Protein AF-A0A1E3VNH6-F1 (afdb_monomer)

pLDDT: mean 95.61, std 7.17, range [58.69, 98.88]

Sequence (68 aa):
MSDVEELKTKIKKLSSRAVTQKMNLHDLAEDLPIDWTNIMSVAQQTYDAYEALEAARKELKEQEALAS

Nearest PDB structures (foldseek):
  2js5-assembly1_B  TM=9.307E-01  e=3.703E-04  Methylococcus capsulatus
  3csx-assembly2_B  TM=9.550E-01  e=2.427E-03  unclassified
  4nkg-assembly2_D  TM=8.102E-01  e=4.630E-01  Homo sapiens
  2fic-assembly3_B  TM=9.251E-01  e=1.306E+00  Homo sapiens
  4bne-assembly1_B  TM=8.712E-01  e=1.394E+00  Gallus gallus

Organism: NCBI:txid1774970

InterPro domains:
  IPR007774 Putative nitrogen fixation protein [PF05082] (2-64)
  IPR007774 Putative nitrogen fixation protein [PIRSF037676] (1-65)
  IPR029012 Helix hairpin bin domain superfamily [G3DSA:1.10.287.660] (1-66)

Structure (mmCIF, N/CA/C/O backbone):
data_AF-A0A1E3VNH6-F1
#
_entry.id   AF-A0A1E3VNH6-F1
#
loop_
_atom_site.group_PDB
_atom_site.id
_atom_site.type_symbol
_atom_site.label_atom_id
_atom_site.label_alt_id
_atom_site.label_comp_id
_atom_site.label_asym_id
_atom_site.label_entity_id
_atom_site.label_seq_id
_atom_site.pdbx_PDB_ins_code
_atom_site.Cartn_x
_atom_site.Cartn_y
_atom_site.Cartn_z
_atom_site.occupancy
_atom_site.B_iso_or_equiv
_atom_site.auth_seq_id
_atom_site.auth_comp_id
_atom_site.auth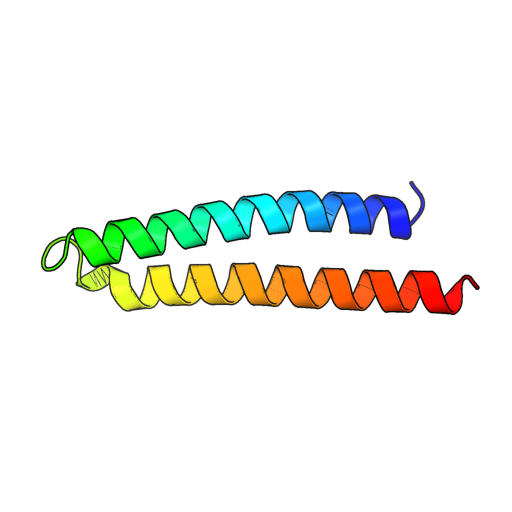_asym_id
_atom_site.auth_atom_id
_atom_site.pdbx_PDB_model_num
ATOM 1 N N . MET A 1 1 ? -4.490 -7.739 23.527 1.00 58.69 1 MET A N 1
ATOM 2 C CA . MET A 1 1 ? -4.895 -6.316 23.639 1.00 58.69 1 MET A CA 1
ATOM 3 C C . MET A 1 1 ? -6.401 -6.289 23.377 1.00 58.69 1 MET A C 1
ATOM 5 O O . MET A 1 1 ? -6.956 -7.373 23.262 1.00 58.69 1 MET A O 1
ATOM 9 N N . SER A 1 2 ? -7.110 -5.155 23.381 1.00 82.19 2 SER A N 1
ATOM 10 C CA . SER A 1 2 ? -8.480 -5.195 22.837 1.00 82.19 2 SER A CA 1
ATOM 11 C C . SER A 1 2 ? -8.407 -5.346 21.316 1.00 82.19 2 SER A C 1
ATOM 13 O O . SER A 1 2 ? -7.463 -4.837 20.704 1.00 82.19 2 SER A O 1
ATOM 15 N N . ASP A 1 3 ? -9.397 -6.001 20.712 1.00 86.88 3 ASP A N 1
ATOM 16 C CA . ASP A 1 3 ? -9.473 -6.210 19.257 1.00 86.88 3 ASP A CA 1
ATOM 17 C C . ASP A 1 3 ? -9.335 -4.884 18.479 1.00 86.88 3 ASP A C 1
ATOM 19 O O . ASP A 1 3 ? -8.637 -4.803 17.469 1.00 86.88 3 ASP A O 1
ATOM 23 N N . VAL A 1 4 ? -9.883 -3.796 19.031 1.00 92.25 4 VAL A N 1
ATOM 24 C CA . VAL A 1 4 ? -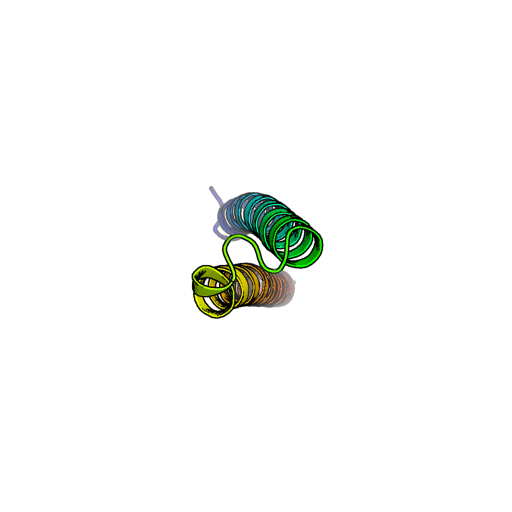9.762 -2.425 18.507 1.00 92.25 4 VAL A CA 1
ATOM 25 C C . VAL A 1 4 ? -8.311 -1.917 18.489 1.00 92.25 4 VAL A C 1
ATOM 27 O O . VAL A 1 4 ? -7.880 -1.302 17.511 1.00 92.25 4 VAL A O 1
ATOM 30 N N . GLU A 1 5 ? -7.524 -2.157 19.540 1.00 92.31 5 GLU A N 1
ATOM 31 C CA . GLU A 1 5 ? -6.123 -1.708 19.597 1.00 92.31 5 GLU A CA 1
ATOM 32 C C . GLU A 1 5 ? -5.215 -2.530 18.666 1.00 92.31 5 GLU A C 1
ATOM 34 O O . GLU A 1 5 ? -4.284 -1.997 18.044 1.00 92.31 5 GLU A O 1
ATOM 39 N N . GLU A 1 6 ? -5.519 -3.817 18.494 1.00 94.44 6 GLU A N 1
ATOM 40 C CA . GLU A 1 6 ? -4.857 -4.674 17.504 1.00 94.44 6 GLU A CA 1
ATOM 41 C C . GLU A 1 6 ? -5.172 -4.201 16.078 1.00 94.44 6 GLU A C 1
ATOM 43 O O . GLU A 1 6 ? -4.264 -4.067 15.246 1.00 94.44 6 GLU A O 1
ATOM 48 N N . LEU A 1 7 ? -6.426 -3.822 15.819 1.00 95.62 7 LEU A N 1
ATOM 49 C CA . LEU A 1 7 ? -6.868 -3.290 14.534 1.00 95.62 7 LEU A CA 1
ATOM 50 C C . LEU A 1 7 ? -6.241 -1.924 14.214 1.00 95.62 7 LEU A C 1
ATOM 52 O O . LEU A 1 7 ? -5.738 -1.721 13.106 1.00 95.62 7 LEU A O 1
ATOM 56 N N . LYS A 1 8 ? -6.141 -1.009 15.186 1.00 95.88 8 LYS A N 1
ATOM 57 C CA . LYS A 1 8 ? -5.401 0.261 15.027 1.00 95.88 8 LYS A CA 1
ATOM 58 C C . LYS A 1 8 ? -3.926 0.026 14.702 1.00 95.88 8 LYS A C 1
ATOM 60 O O . LYS A 1 8 ? -3.355 0.710 13.848 1.00 95.88 8 LYS A O 1
ATOM 65 N N . THR A 1 9 ? -3.300 -0.962 15.340 1.00 97.50 9 THR A N 1
ATOM 66 C CA . THR A 1 9 ? -1.909 -1.343 15.053 1.00 97.50 9 THR A CA 1
ATOM 67 C C . THR A 1 9 ? -1.764 -1.902 13.636 1.00 97.50 9 THR A C 1
ATOM 69 O O . THR A 1 9 ? -0.831 -1.532 12.916 1.00 97.50 9 THR A O 1
ATOM 72 N N . LYS A 1 10 ? -2.707 -2.742 13.191 1.00 97.06 10 LYS A N 1
ATOM 73 C CA . LYS A 1 10 ? -2.777 -3.250 11.813 1.00 97.06 10 LYS A CA 1
ATOM 74 C C . LYS A 1 10 ? -2.933 -2.111 10.802 1.00 97.06 10 LYS A C 1
ATOM 76 O O . LYS A 1 10 ? -2.181 -2.071 9.832 1.00 97.06 10 LYS A O 1
ATOM 81 N N . ILE A 1 11 ? -3.814 -1.142 11.055 1.00 98.38 11 ILE A N 1
ATOM 82 C CA . ILE A 1 11 ? -4.012 0.033 10.187 1.00 98.38 11 ILE A CA 1
ATOM 83 C C . ILE A 1 11 ? -2.727 0.851 10.045 1.00 98.38 11 ILE A 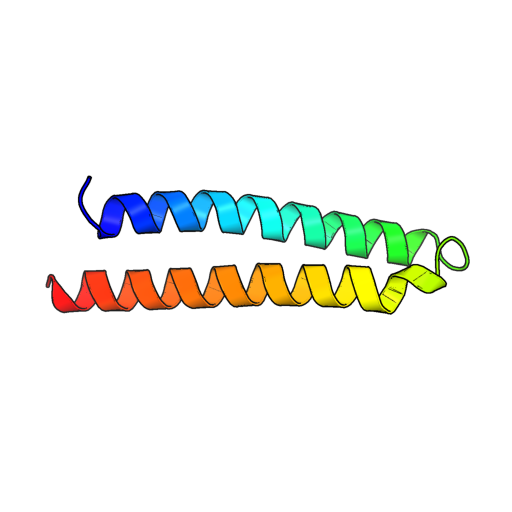C 1
ATOM 85 O O . ILE A 1 11 ? -2.391 1.252 8.933 1.00 98.38 11 ILE A O 1
ATOM 89 N N . LYS A 1 12 ? -1.961 1.063 11.124 1.00 98.38 12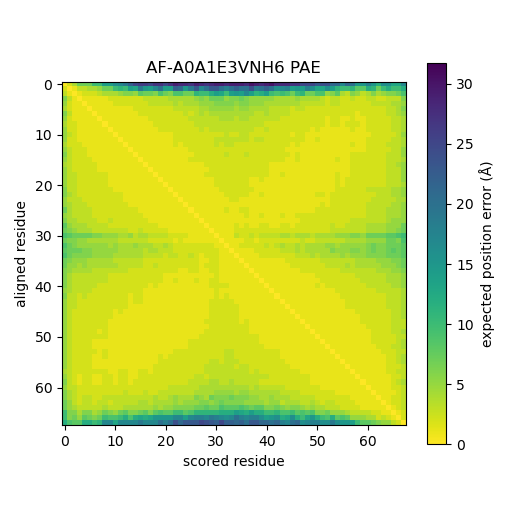 LYS A N 1
ATOM 90 C CA . LYS A 1 12 ? -0.662 1.761 11.037 1.00 98.38 12 LYS A CA 1
ATOM 91 C C . LYS A 1 12 ? 0.311 1.034 10.104 1.00 98.38 12 LYS A C 1
ATOM 93 O O . LYS A 1 12 ? 0.929 1.670 9.251 1.00 98.38 12 LYS A O 1
ATOM 98 N N . LYS A 1 13 ? 0.408 -0.295 10.220 1.00 98.31 13 LYS A N 1
ATOM 99 C CA . LYS A 1 13 ? 1.249 -1.122 9.335 1.00 98.31 13 LYS A CA 1
ATOM 100 C C . LYS A 1 13 ? 0.783 -1.046 7.878 1.00 98.31 13 LYS A C 1
ATOM 102 O O . LYS A 1 13 ? 1.602 -0.833 6.988 1.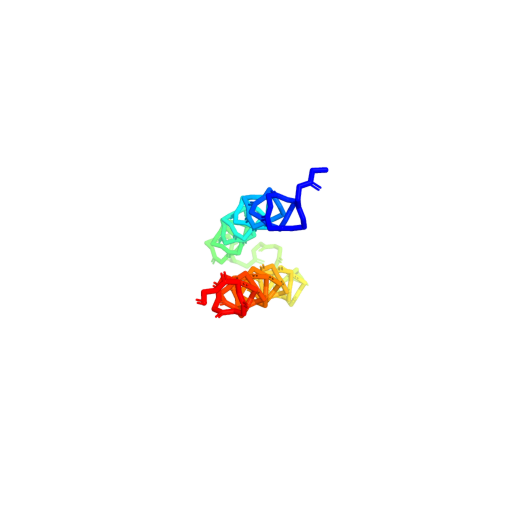00 98.31 13 LYS A O 1
ATOM 107 N N . LEU A 1 14 ? -0.523 -1.165 7.639 1.00 98.50 14 LEU A N 1
ATOM 108 C CA . LEU A 1 14 ? -1.113 -1.062 6.300 1.00 98.50 14 LEU A CA 1
ATOM 109 C C . LEU A 1 14 ? -0.905 0.328 5.689 1.00 98.50 14 LEU A C 1
ATOM 111 O O . LEU A 1 14 ? -0.570 0.429 4.515 1.00 98.50 14 LEU A O 1
ATOM 115 N N . SER A 1 15 ? -1.004 1.393 6.487 1.00 98.44 15 SER A N 1
ATOM 116 C CA . SER A 1 15 ? -0.748 2.762 6.034 1.00 98.44 15 SER A CA 1
ATOM 117 C C . SER A 1 15 ? 0.697 2.952 5.587 1.00 98.44 15 SER A C 1
ATOM 11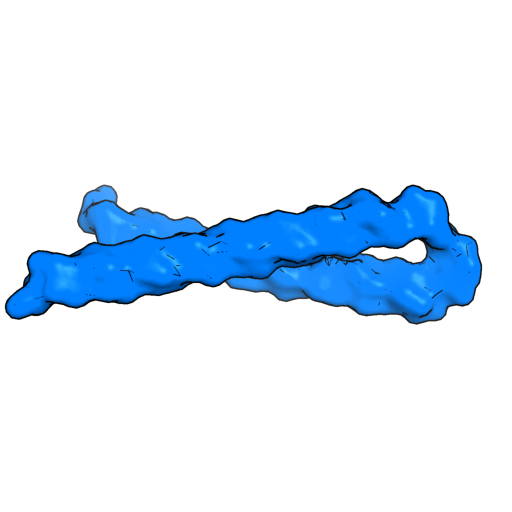9 O O . SER A 1 15 ? 0.931 3.558 4.545 1.00 98.44 15 SER A O 1
ATOM 121 N N . SER A 1 16 ? 1.665 2.416 6.339 1.00 98.56 16 SER A N 1
ATOM 122 C CA . SER A 1 16 ? 3.072 2.442 5.925 1.00 98.56 16 SER A CA 1
ATOM 123 C C . SER A 1 16 ? 3.276 1.678 4.618 1.00 98.56 16 SER A C 1
ATOM 125 O O . SER A 1 16 ? 3.937 2.187 3.718 1.00 98.56 16 SER A O 1
ATOM 127 N N . ARG A 1 17 ? 2.674 0.487 4.485 1.00 98.50 17 ARG A N 1
ATOM 128 C CA . ARG A 1 17 ? 2.750 -0.318 3.258 1.00 98.50 17 ARG A CA 1
ATOM 129 C C . ARG A 1 17 ? 2.158 0.418 2.056 1.00 98.50 17 ARG A C 1
ATOM 131 O O . ARG A 1 17 ? 2.784 0.423 1.003 1.00 98.50 17 ARG A O 1
ATOM 138 N N . ALA A 1 18 ? 0.991 1.044 2.205 1.00 98.69 18 ALA A N 1
ATOM 139 C CA . ALA A 1 18 ? 0.342 1.793 1.131 1.00 98.69 18 ALA A CA 1
ATOM 140 C C . ALA A 1 18 ? 1.213 2.962 0.647 1.00 98.69 18 ALA A C 1
ATOM 142 O O . ALA A 1 18 ? 1.379 3.140 -0.555 1.00 98.69 18 ALA A O 1
ATOM 143 N N . VAL A 1 19 ? 1.846 3.704 1.566 1.00 98.56 19 VAL A N 1
ATOM 144 C CA . VAL A 1 19 ? 2.789 4.777 1.204 1.00 98.56 19 VAL A CA 1
ATOM 145 C C . VAL A 1 19 ? 3.999 4.227 0.452 1.00 98.56 19 VAL A C 1
ATOM 147 O O . VAL A 1 19 ? 4.370 4.800 -0.567 1.00 98.56 19 VAL A O 1
ATOM 150 N N . THR A 1 20 ? 4.587 3.115 0.903 1.00 98.69 20 THR A N 1
ATOM 151 C CA . THR A 1 20 ? 5.705 2.475 0.193 1.00 98.69 20 THR A CA 1
ATOM 152 C C . THR A 1 20 ? 5.311 2.071 -1.224 1.00 98.69 20 THR A C 1
ATOM 154 O O . THR A 1 20 ? 6.016 2.418 -2.163 1.00 98.69 20 THR A O 1
ATOM 157 N N . GLN A 1 21 ? 4.170 1.399 -1.404 1.00 98.69 21 GLN A N 1
ATOM 158 C CA . GLN A 1 21 ? 3.738 0.982 -2.742 1.00 98.69 21 GLN A CA 1
ATOM 159 C C . GLN A 1 21 ? 3.391 2.175 -3.637 1.00 98.69 21 GLN A C 1
ATOM 161 O O . GLN A 1 21 ? 3.724 2.168 -4.817 1.00 98.69 21 GLN A O 1
ATOM 166 N N . LYS A 1 22 ? 2.834 3.251 -3.066 1.00 98.62 22 LYS A N 1
ATOM 167 C CA . LYS A 1 22 ? 2.630 4.514 -3.785 1.00 98.62 22 LYS A CA 1
ATOM 168 C C . LYS A 1 22 ? 3.941 5.073 -4.344 1.00 98.62 22 LYS A C 1
ATOM 170 O O . LYS A 1 22 ? 3.945 5.551 -5.472 1.00 98.62 22 LYS A O 1
ATOM 175 N N . MET A 1 23 ? 5.021 5.041 -3.560 1.00 98.75 23 MET A N 1
ATOM 176 C CA . MET A 1 23 ? 6.331 5.515 -4.023 1.00 98.75 23 MET A CA 1
ATOM 177 C C . MET A 1 23 ? 6.926 4.577 -5.070 1.00 98.75 23 MET A C 1
ATOM 179 O O . MET A 1 23 ? 7.333 5.048 -6.118 1.00 98.75 23 MET A O 1
ATOM 183 N N . ASN A 1 24 ? 6.839 3.259 -4.876 1.00 98.50 24 ASN A N 1
ATOM 184 C CA . ASN A 1 24 ? 7.284 2.299 -5.891 1.00 98.50 24 ASN A CA 1
ATOM 185 C C . ASN A 1 24 ? 6.583 2.511 -7.245 1.00 98.50 24 ASN A C 1
ATOM 187 O O . ASN A 1 24 ? 7.217 2.427 -8.291 1.00 98.50 24 ASN A O 1
ATOM 191 N N . LEU A 1 25 ? 5.269 2.770 -7.234 1.00 98.69 25 LEU A N 1
ATOM 192 C CA . LEU A 1 25 ? 4.507 3.037 -8.454 1.00 98.69 25 LEU A CA 1
ATOM 193 C C . LEU A 1 25 ? 4.882 4.380 -9.092 1.00 98.69 25 LEU A C 1
ATOM 195 O O . LEU A 1 25 ? 4.929 4.468 -10.315 1.00 98.69 25 LEU A O 1
ATOM 199 N N . HIS A 1 26 ? 5.126 5.406 -8.273 1.00 98.69 26 HIS A N 1
ATOM 200 C CA . HIS A 1 26 ? 5.613 6.706 -8.729 1.00 98.69 26 HIS A CA 1
ATOM 201 C C . HIS A 1 26 ? 6.959 6.562 -9.443 1.00 98.69 26 HIS A C 1
ATOM 203 O O . HIS A 1 26 ? 7.068 6.941 -10.604 1.00 98.69 26 HIS A O 1
ATOM 209 N N . ASP A 1 27 ? 7.932 5.939 -8.783 1.00 98.31 27 ASP A N 1
ATOM 210 C CA . ASP A 1 27 ? 9.292 5.791 -9.301 1.00 98.31 27 ASP A CA 1
ATOM 211 C C . ASP A 1 27 ? 9.294 4.947 -10.587 1.00 98.31 27 ASP A C 1
ATOM 213 O O . ASP A 1 27 ? 9.889 5.335 -11.589 1.00 98.31 27 ASP A O 1
ATOM 217 N N . LEU A 1 28 ? 8.512 3.857 -10.625 1.00 98.31 28 LEU A N 1
ATOM 218 C CA . LEU A 1 28 ? 8.338 3.059 -11.843 1.00 98.31 28 LEU A CA 1
ATOM 219 C C . LEU A 1 28 ? 7.780 3.882 -13.013 1.00 98.31 28 LEU A C 1
ATOM 221 O O . LEU A 1 28 ? 8.165 3.658 -14.157 1.00 98.31 28 LEU A O 1
ATOM 225 N N . ALA A 1 29 ? 6.835 4.787 -12.750 1.00 98.19 29 ALA A N 1
ATOM 226 C CA . ALA A 1 29 ? 6.229 5.611 -13.790 1.00 98.19 29 ALA A CA 1
ATOM 227 C C . ALA A 1 29 ? 7.193 6.683 -14.322 1.00 98.19 29 ALA A C 1
ATOM 229 O O . ALA A 1 29 ? 7.126 7.004 -15.510 1.00 98.19 29 ALA A O 1
ATOM 230 N N . GLU A 1 30 ? 8.077 7.217 -13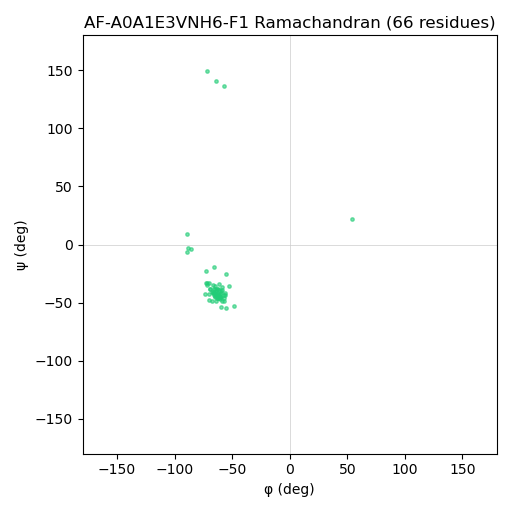.473 1.00 98.38 30 GLU A N 1
ATOM 231 C CA . GLU A 1 30 ? 9.112 8.179 -13.875 1.00 98.38 30 GLU A CA 1
ATOM 232 C C . GLU A 1 30 ? 10.213 7.535 -14.731 1.00 98.38 30 GLU A C 1
ATOM 234 O O . GLU A 1 30 ? 10.710 8.174 -15.659 1.00 98.38 30 GLU A O 1
ATOM 239 N N . ASP A 1 31 ? 10.542 6.266 -14.476 1.00 96.69 31 ASP A N 1
ATOM 240 C CA . ASP A 1 31 ? 11.660 5.565 -15.123 1.00 96.69 31 ASP A CA 1
ATOM 241 C C . ASP A 1 31 ? 11.319 4.920 -16.482 1.00 96.69 31 ASP A C 1
ATOM 243 O O . ASP A 1 31 ? 12.202 4.394 -17.170 1.00 96.69 31 ASP A O 1
ATOM 247 N N . LEU A 1 32 ? 10.060 4.962 -16.933 1.00 96.75 32 LEU A N 1
ATOM 248 C CA . LEU A 1 32 ? 9.668 4.352 -18.209 1.00 96.75 32 LEU A CA 1
ATOM 249 C C . LEU A 1 32 ? 10.484 4.912 -19.401 1.00 96.75 32 LEU A C 1
ATOM 251 O O . LEU A 1 32 ? 10.655 6.125 -19.529 1.00 96.75 32 LEU A O 1
ATOM 255 N N . PRO A 1 33 ? 10.953 4.050 -20.334 1.00 97.31 33 PRO A N 1
ATOM 256 C CA . PRO A 1 33 ? 10.554 2.652 -20.533 1.00 97.31 33 PRO A CA 1
ATOM 257 C C . PRO A 1 33 ? 11.357 1.617 -19.723 1.00 97.31 33 PRO A C 1
ATOM 259 O O . PRO A 1 33 ? 11.213 0.421 -19.981 1.00 97.31 33 PRO A O 1
ATOM 262 N N . ILE A 1 34 ? 12.216 2.022 -18.786 1.00 97.88 34 ILE A N 1
ATOM 263 C CA . ILE A 1 34 ? 12.938 1.084 -17.914 1.00 97.88 34 ILE A CA 1
ATOM 264 C C . ILE A 1 34 ? 11.912 0.336 -17.045 1.00 97.88 34 ILE A C 1
ATOM 266 O O . ILE A 1 34 ? 10.898 0.898 -16.646 1.00 97.88 34 ILE A O 1
ATOM 270 N N . ASP A 1 35 ? 12.125 -0.966 -16.831 1.00 95.94 35 ASP A N 1
ATOM 271 C CA . ASP A 1 35 ? 11.268 -1.835 -16.007 1.00 95.94 35 ASP A CA 1
ATOM 272 C C . ASP A 1 35 ? 9.768 -1.870 -16.368 1.00 95.94 35 ASP A C 1
ATOM 274 O O . ASP A 1 35 ? 8.936 -2.315 -15.575 1.00 95.94 35 ASP A O 1
ATOM 278 N N . TRP A 1 36 ? 9.399 -1.516 -17.605 1.00 98.12 36 TRP A N 1
ATOM 279 C CA . TRP A 1 36 ? 8.002 -1.510 -18.068 1.00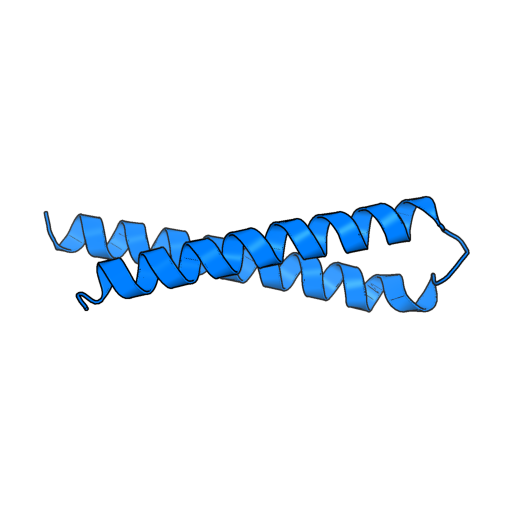 98.12 36 TRP A CA 1
ATOM 280 C C . TRP A 1 36 ? 7.271 -2.856 -17.889 1.00 98.12 36 TRP A C 1
ATOM 282 O O . TRP A 1 36 ? 6.048 -2.901 -17.753 1.00 98.12 36 TRP A O 1
ATOM 292 N N . THR A 1 37 ? 8.000 -3.972 -17.851 1.00 98.12 37 THR A N 1
ATOM 293 C CA . THR A 1 37 ? 7.436 -5.311 -17.616 1.00 98.12 37 THR A CA 1
ATOM 294 C C . THR A 1 37 ? 6.846 -5.473 -16.211 1.00 98.12 37 THR A C 1
ATOM 296 O O . THR A 1 37 ? 6.000 -6.342 -16.001 1.00 98.12 37 THR A O 1
ATOM 299 N N . ASN A 1 38 ? 7.234 -4.618 -15.259 1.00 98.19 38 ASN A N 1
ATOM 300 C CA . ASN A 1 38 ? 6.752 -4.638 -13.880 1.00 98.19 38 ASN A CA 1
ATOM 301 C C . ASN A 1 38 ? 5.487 -3.797 -13.654 1.00 98.19 38 ASN A C 1
ATOM 303 O O . ASN A 1 38 ? 4.914 -3.886 -12.566 1.00 98.19 38 ASN A O 1
ATOM 307 N N . ILE A 1 39 ? 5.009 -3.038 -14.654 1.00 98.44 39 ILE A N 1
ATOM 308 C CA . ILE A 1 39 ? 3.851 -2.124 -14.533 1.00 98.44 39 ILE A CA 1
ATOM 309 C C . ILE A 1 39 ? 2.658 -2.813 -13.875 1.00 98.44 39 ILE A C 1
ATOM 311 O O . ILE A 1 39 ? 2.144 -2.329 -12.869 1.00 98.44 39 ILE A O 1
ATOM 315 N N . MET A 1 40 ? 2.240 -3.967 -14.401 1.00 98.62 40 MET A N 1
ATOM 316 C CA . MET A 1 40 ? 1.066 -4.665 -13.871 1.00 98.62 40 MET A CA 1
ATOM 317 C C . MET A 1 40 ? 1.275 -5.134 -12.429 1.00 98.62 40 MET A C 1
ATOM 319 O O . MET A 1 40 ? 0.368 -5.025 -11.609 1.00 98.62 40 MET A O 1
ATOM 323 N N . SER A 1 41 ? 2.473 -5.623 -12.105 1.00 98.56 41 SER A N 1
ATOM 324 C CA . SER A 1 41 ? 2.788 -6.132 -10.770 1.00 98.56 41 SER A CA 1
ATOM 325 C C . SER A 1 41 ? 2.796 -5.016 -9.725 1.00 98.56 41 SER A C 1
ATOM 327 O O . SER A 1 41 ? 2.155 -5.141 -8.682 1.00 98.56 41 SER A O 1
ATOM 329 N N . VAL A 1 42 ? 3.479 -3.903 -10.003 1.00 98.62 42 VAL A N 1
ATOM 330 C CA . VAL A 1 42 ? 3.582 -2.774 -9.064 1.00 98.62 42 VAL A CA 1
ATOM 331 C C . VAL A 1 42 ? 2.238 -2.060 -8.916 1.00 98.62 42 VAL A C 1
ATOM 333 O O . VAL A 1 42 ? 1.846 -1.713 -7.799 1.00 98.62 42 VAL A O 1
ATOM 336 N N . ALA A 1 43 ? 1.481 -1.912 -10.006 1.00 98.75 43 ALA A N 1
ATOM 337 C CA . ALA A 1 43 ? 0.124 -1.378 -9.952 1.00 98.75 43 ALA A CA 1
ATOM 338 C C . ALA A 1 43 ? -0.794 -2.249 -9.079 1.00 98.75 43 ALA A C 1
ATOM 340 O O . ALA A 1 43 ? -1.464 -1.717 -8.192 1.00 98.75 43 ALA A O 1
ATOM 341 N N . GLN A 1 44 ? -0.776 -3.575 -9.263 1.00 98.81 44 GLN A N 1
ATOM 342 C CA . GLN A 1 44 ? -1.589 -4.490 -8.457 1.00 98.81 44 GLN A CA 1
ATOM 343 C C . GLN A 1 44 ? -1.197 -4.437 -6.976 1.00 98.81 44 GLN A C 1
ATOM 345 O O . GLN A 1 44 ? -2.056 -4.281 -6.116 1.00 98.81 44 GLN A O 1
ATOM 350 N N . GLN A 1 45 ? 0.101 -4.469 -6.662 1.00 98.75 45 GLN A N 1
ATOM 351 C CA . GLN A 1 45 ? 0.574 -4.375 -5.276 1.00 98.75 45 GLN A CA 1
ATOM 352 C C . GLN A 1 45 ? 0.175 -3.060 -4.597 1.00 98.75 45 GLN A C 1
ATOM 354 O O . GLN A 1 45 ? -0.073 -3.036 -3.388 1.00 98.75 45 GLN A O 1
ATOM 359 N N . THR A 1 46 ? 0.119 -1.971 -5.366 1.00 98.88 46 THR A N 1
ATOM 360 C CA . THR A 1 46 ? -0.338 -0.666 -4.884 1.00 98.88 46 THR A CA 1
ATOM 361 C C . THR A 1 46 ? -1.834 -0.686 -4.612 1.00 98.88 46 THR A C 1
ATOM 363 O O . THR A 1 46 ? -2.250 -0.284 -3.525 1.00 98.88 46 THR A O 1
ATOM 366 N N . TYR A 1 47 ? -2.626 -1.206 -5.551 1.00 98.81 47 TYR A N 1
ATOM 367 C CA . TYR A 1 47 ? -4.066 -1.384 -5.383 1.00 98.81 47 TYR A CA 1
ATOM 368 C C . TYR A 1 47 ? -4.386 -2.209 -4.130 1.00 98.81 47 TYR A C 1
ATOM 370 O O . TYR A 1 47 ? -5.060 -1.708 -3.232 1.00 98.81 47 TYR A O 1
ATOM 378 N N . ASP A 1 48 ? -3.808 -3.406 -4.007 1.00 98.81 48 ASP A N 1
ATOM 379 C CA . ASP A 1 48 ? -4.049 -4.322 -2.885 1.00 98.81 48 ASP A CA 1
ATOM 380 C C . ASP A 1 48 ? -3.688 -3.683 -1.533 1.00 98.81 48 ASP A C 1
ATOM 382 O O . ASP A 1 48 ? -4.338 -3.917 -0.512 1.00 98.81 48 ASP A O 1
ATOM 386 N N . ALA A 1 49 ? -2.628 -2.865 -1.496 1.00 98.81 49 ALA A N 1
ATOM 387 C CA . ALA A 1 49 ? -2.212 -2.183 -0.276 1.00 98.81 49 ALA A CA 1
ATOM 388 C C . ALA A 1 49 ? -3.231 -1.126 0.178 1.00 98.81 49 ALA A C 1
ATOM 390 O O . ALA A 1 49 ? -3.495 -1.014 1.380 1.00 98.81 49 ALA A O 1
ATOM 391 N N . TYR A 1 50 ? -3.799 -0.365 -0.760 1.00 98.81 50 TYR A N 1
ATOM 392 C CA . TYR A 1 50 ? -4.837 0.620 -0.461 1.00 98.81 50 TYR A CA 1
ATOM 393 C C . TYR A 1 50 ? -6.181 -0.040 -0.147 1.00 98.81 50 TYR A C 1
ATOM 395 O O . TYR A 1 50 ? -6.802 0.338 0.845 1.00 98.81 50 TYR A O 1
ATOM 403 N N . GLU A 1 51 ? -6.583 -1.068 -0.896 1.00 98.81 51 GLU A N 1
ATOM 404 C CA . GLU A 1 51 ? -7.804 -1.838 -0.628 1.00 98.81 51 GLU A CA 1
ATOM 405 C C . GLU A 1 51 ? -7.782 -2.428 0.791 1.00 98.81 51 GLU A C 1
ATOM 407 O O . GLU A 1 51 ? -8.714 -2.230 1.575 1.00 98.81 51 GLU A O 1
ATOM 412 N N . ALA A 1 52 ? -6.677 -3.073 1.182 1.00 98.56 52 ALA A N 1
ATOM 413 C CA . ALA A 1 52 ? -6.529 -3.627 2.525 1.00 98.56 52 ALA A CA 1
ATOM 414 C C . ALA A 1 52 ? -6.574 -2.546 3.620 1.00 98.56 52 ALA A C 1
ATOM 416 O O . ALA A 1 52 ? -7.139 -2.769 4.696 1.00 98.56 52 ALA A O 1
ATOM 417 N N . LEU A 1 53 ? -5.975 -1.375 3.370 1.00 98.75 53 LEU A N 1
ATOM 418 C CA . LEU A 1 53 ? -6.014 -0.242 4.296 1.00 98.75 53 LEU A CA 1
ATOM 419 C C . LEU A 1 53 ? -7.440 0.297 4.472 1.00 98.75 53 LEU A C 1
ATOM 421 O O . LEU A 1 53 ? -7.847 0.580 5.602 1.00 98.75 53 LEU A O 1
ATOM 425 N N . GLU A 1 54 ?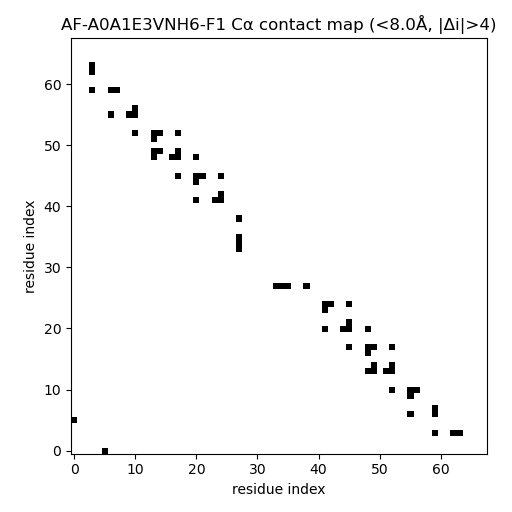 -8.194 0.445 3.385 1.00 98.62 54 GLU A N 1
ATOM 426 C CA . GLU A 1 54 ? -9.585 0.904 3.423 1.00 98.62 54 GLU A CA 1
ATOM 427 C C . GLU A 1 54 ? -10.494 -0.093 4.137 1.00 98.62 54 GLU A C 1
ATOM 429 O O . GLU A 1 54 ? -11.251 0.306 5.026 1.00 98.62 54 GLU A O 1
ATOM 434 N N . ALA A 1 55 ? -10.360 -1.385 3.832 1.00 98.38 55 ALA A N 1
ATOM 435 C CA . ALA A 1 55 ? -11.106 -2.444 4.503 1.00 98.38 55 ALA A CA 1
ATOM 436 C C . ALA A 1 55 ? -10.876 -2.424 6.024 1.00 98.38 55 ALA A C 1
ATOM 438 O O . ALA A 1 55 ? -11.835 -2.427 6.793 1.00 98.38 55 ALA A O 1
ATOM 439 N N . ALA A 1 56 ? -9.620 -2.304 6.470 1.00 98.00 56 ALA A N 1
ATOM 440 C CA . ALA A 1 56 ? -9.299 -2.244 7.897 1.00 98.00 56 ALA A CA 1
ATOM 441 C C . ALA A 1 56 ? -9.843 -0.974 8.580 1.00 98.00 56 ALA A C 1
ATOM 443 O O . ALA A 1 56 ? -10.311 -1.030 9.715 1.00 98.00 56 ALA A O 1
ATOM 444 N N . ARG A 1 57 ? -9.811 0.182 7.902 1.00 97.94 57 ARG A N 1
ATOM 445 C CA . ARG A 1 57 ? -10.408 1.428 8.422 1.00 97.94 57 ARG A CA 1
ATOM 446 C C . ARG A 1 57 ? -11.925 1.326 8.555 1.00 97.94 57 ARG A C 1
ATOM 448 O O . ARG A 1 57 ? -12.481 1.853 9.516 1.00 97.94 57 ARG A O 1
ATOM 455 N N . LYS A 1 58 ? -12.582 0.662 7.603 1.00 97.75 58 LYS A N 1
ATOM 456 C CA . LYS A 1 58 ? -14.022 0.397 7.650 1.00 97.75 58 LYS A CA 1
ATOM 457 C C . LYS A 1 58 ? -14.372 -0.509 8.831 1.00 97.75 58 LYS A C 1
ATOM 459 O O . LYS A 1 58 ? -15.241 -0.144 9.614 1.00 97.75 58 LYS A O 1
ATOM 464 N N . GLU A 1 59 ? -13.641 -1.609 8.998 1.00 96.50 59 GLU A N 1
ATOM 465 C CA . GLU A 1 59 ? -13.799 -2.536 10.126 1.00 96.50 59 GLU A CA 1
ATOM 466 C C . GLU A 1 59 ? -13.640 -1.815 11.475 1.00 96.50 59 GLU A C 1
ATOM 468 O O . GLU A 1 59 ? -14.462 -1.988 12.372 1.00 96.50 59 GLU A O 1
ATOM 473 N N . LEU A 1 60 ? -12.640 -0.931 11.604 1.00 96.38 60 LEU A N 1
ATOM 474 C CA . LEU A 1 60 ? -12.430 -0.164 12.836 1.00 96.38 60 LEU A CA 1
ATOM 475 C C . LEU A 1 60 ? -13.631 0.727 13.156 1.00 96.38 60 LEU A C 1
ATOM 477 O O . LEU A 1 60 ? -14.106 0.732 14.288 1.00 96.38 60 LEU A O 1
ATOM 481 N N . LYS A 1 61 ? -14.146 1.443 12.153 1.00 95.50 61 LYS A N 1
ATOM 482 C CA . LYS A 1 61 ? -15.315 2.310 12.317 1.00 95.50 61 LYS A CA 1
ATOM 483 C C . LYS A 1 61 ? -16.557 1.519 12.738 1.00 95.50 61 LYS A C 1
ATOM 485 O O . LYS A 1 61 ? -17.339 2.005 13.549 1.00 95.50 61 LYS A O 1
ATOM 490 N N . GLU A 1 62 ? -16.748 0.322 12.186 1.00 95.12 62 GLU A N 1
ATOM 491 C CA . GLU A 1 62 ? -17.857 -0.567 12.550 1.00 95.12 62 GLU A CA 1
ATOM 492 C C . GLU A 1 62 ? -17.733 -1.051 14.001 1.00 95.12 62 GLU A C 1
ATOM 494 O O . GLU A 1 62 ? -18.711 -0.993 14.744 1.00 95.12 62 GLU A O 1
ATOM 499 N N . GLN A 1 63 ? -16.535 -1.444 14.442 1.00 93.00 63 GLN A N 1
ATOM 500 C CA . GLN A 1 63 ? -16.313 -1.858 15.831 1.00 93.00 63 GLN A CA 1
ATOM 501 C C . GLN A 1 63 ? -16.482 -0.713 16.835 1.00 93.00 63 GLN A C 1
ATOM 503 O O . GLN A 1 63 ? -17.085 -0.908 17.888 1.00 93.00 63 GLN A O 1
ATOM 508 N N . GLU A 1 64 ? -15.998 0.488 16.514 1.00 91.50 64 GLU A N 1
ATOM 509 C CA . GLU A 1 64 ? -16.178 1.671 17.366 1.00 91.50 64 GLU A CA 1
ATOM 510 C C . GLU A 1 64 ? -17.660 2.074 17.481 1.00 91.50 64 GLU A C 1
ATOM 512 O O . GLU A 1 64 ? -18.106 2.480 18.554 1.00 91.50 64 GLU A O 1
ATOM 517 N N . ALA A 1 65 ? -18.441 1.909 16.407 1.00 91.50 65 ALA A N 1
ATOM 518 C CA . ALA A 1 65 ? -19.879 2.174 16.408 1.00 91.50 65 ALA A CA 1
ATOM 519 C C . ALA A 1 65 ? -20.687 1.136 17.205 1.00 91.50 65 ALA A C 1
ATOM 521 O O . ALA A 1 65 ? -21.673 1.500 17.832 1.00 91.50 65 ALA A O 1
ATOM 522 N N . LEU A 1 66 ? -20.280 -0.138 17.194 1.00 87.38 66 LEU A N 1
ATOM 523 C CA . LEU A 1 66 ? -20.918 -1.206 17.979 1.00 87.38 66 LEU A CA 1
ATOM 524 C C . LEU A 1 66 ? -20.614 -1.116 19.482 1.00 87.38 66 LEU A C 1
ATOM 526 O O . LEU A 1 66 ? -21.350 -1.675 20.291 1.00 87.38 66 LEU A O 1
ATOM 530 N N . ALA A 1 67 ? -19.515 -0.454 19.847 1.00 77.50 67 ALA A N 1
ATOM 531 C CA . ALA A 1 67 ? -19.102 -0.241 21.231 1.00 77.50 67 ALA A CA 1
ATOM 532 C C . ALA A 1 67 ? -19.688 1.039 21.867 1.00 77.50 67 ALA A C 1
ATOM 534 O O . ALA A 1 67 ? -19.416 1.294 23.043 1.00 77.50 67 ALA A O 1
ATOM 535 N N . SER A 1 68 ? -20.445 1.838 21.100 1.00 63.44 68 SER A N 1
ATOM 536 C CA . SER A 1 68 ? -21.152 3.054 21.545 1.00 63.44 68 SER A CA 1
ATOM 537 C C . SER A 1 68 ? -22.624 2.773 21.832 1.00 63.44 68 SER A C 1
ATOM 539 O O . SER A 1 68 ? -23.150 3.392 22.783 1.00 63.44 68 SER A O 1
#

Radius of gyration: 15.59 Å; Cα contacts (8 Å, |Δi|>4): 35; chains: 1; bounding box: 34×14×44 Å

Secondary structure (DSSP, 8-state):
--HHHHHHHHHHHHHHHHHHHHHHHHHHHHSTTTTGGGHHHHHHHHHHHHHHHHHHHHHHHHHHHHT-

Solvent-accessible surface area (backbone atoms only — not comparable to full-atom values): 3716 Å² total; per-residue (Å²): 128,57,72,66,59,53,49,54,52,50,40,54,55,31,49,52,49,26,53,52,30,51,48,54,43,49,54,50,64,71,48,57,79,52,72,57,88,45,52,67,59,43,50,48,54,27,50,54,30,45,52,54,32,51,53,48,52,50,52,50,54,52,54,57,59,73,76,106

Mean predicted aligned error: 3.11 Å

Foldseek 3Di:
DPPLVVLVVVLVVLVVQLVVLVVVQVVPVVPPPPPVVCNVVSVVSNVVSVVVNVVSVVVSVVVVVVVD